Protein AF-A0A3E0KIS0-F1 (afdb_monomer)

Sequence (167 aa):
MWFEAGAAIPAPDGEARKSGRLRPTPPPEAEQPPKRTGPGRPRLGVVGREVTLLPRHWEWLDAQPSGAWAALRKLVETAMREGRAAEQARRLRDGAYRFMSFMAGDFPNFEEASRALFAQDYERLRSLIALWPEDVRDHLQRLIDRVMAAEAKAAQAAADGKRGGPN

pLDDT: mean 78.84, std 21.92, range [27.89, 97.81]

Foldseek 3Di:
DDDDDDDDDDDDDDDDDDDDDDDDDDDDDDPPDPPPPPPDPDPPVDDDDDDDDDPVVVVVLCPDPVHNVVVVVVVVVLVCVLVVLVVQLVVLLVVLLVLCCVQPVVPFCSVVLNVCSVVVVVVSNCVRCVPPDPVSSVVSVVSNVSSVVSVVVSVVSVVVVVVPDDD

Mean predicted aligned error: 15.76 Å

Secondary structure (DSSP, 8-state):
-----------------------PPPP----PPP----S---------------HHHHHHHHT-TT-HHHHHHHHHHHHHHHHHHHHHHHHHHHHHHHHHHHHHTTSTTHHHHHHHHHTT-HHHHHHHTTTS-HHHHHHHHHHHHHHHHHHHHHHHHHHHHHHS---

Radius of gyration: 32.6 Å; Cα contacts (8 Å, |Δi|>4): 79; chains: 1; bounding box: 48×86×72 Å

Structure (mmCIF, N/CA/C/O backbone):
data_AF-A0A3E0KIS0-F1
#
_entry.id   AF-A0A3E0KIS0-F1
#
loop_
_atom_site.group_PDB
_atom_site.id
_atom_site.type_symbol
_atom_site.label_atom_id
_atom_site.label_alt_id
_atom_site.label_comp_id
_atom_site.label_asym_id
_atom_site.label_entity_id
_atom_site.label_seq_id
_atom_site.pdbx_PDB_ins_code
_atom_site.Cartn_x
_atom_site.Cartn_y
_atom_site.Cartn_z
_atom_site.occupancy
_atom_site.B_iso_or_equiv
_atom_site.auth_seq_id
_atom_site.auth_comp_id
_atom_site.auth_asym_id
_atom_site.auth_atom_id
_atom_site.pdbx_PDB_model_num
ATOM 1 N N . MET A 1 1 ? -10.507 31.509 -6.512 1.00 36.66 1 MET A N 1
ATOM 2 C CA . MET A 1 1 ? -10.015 32.537 -5.574 1.00 36.66 1 MET A CA 1
ATOM 3 C C . MET A 1 1 ? -8.931 33.345 -6.269 1.00 36.66 1 MET A C 1
ATOM 5 O O . MET A 1 1 ? -7.750 33.102 -6.075 1.00 36.66 1 MET A O 1
ATOM 9 N N . TRP A 1 2 ? -9.371 34.242 -7.147 1.00 27.89 2 TRP A N 1
ATOM 10 C CA . TRP A 1 2 ? -8.610 35.410 -7.572 1.00 27.89 2 TRP A CA 1
ATOM 11 C C . TRP A 1 2 ? -9.080 36.541 -6.649 1.00 27.89 2 TRP A C 1
ATOM 13 O O . TRP A 1 2 ? -10.287 36.757 -6.561 1.00 27.89 2 TRP A O 1
ATOM 23 N N . PHE A 1 3 ? -8.165 37.168 -5.911 1.00 35.53 3 PHE A N 1
ATOM 24 C CA . PHE A 1 3 ? -8.421 38.373 -5.109 1.00 35.53 3 PHE A CA 1
ATOM 25 C C .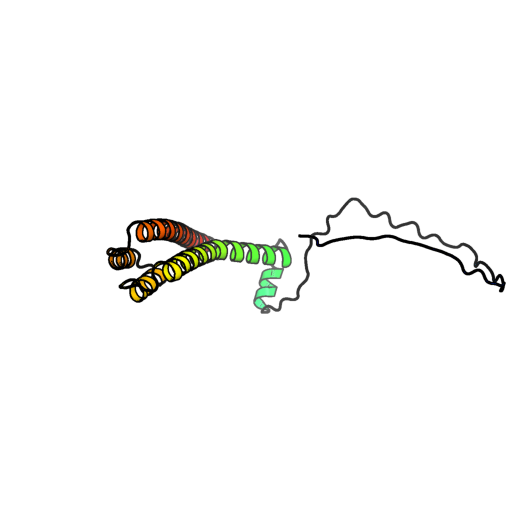 PHE A 1 3 ? -8.239 39.599 -6.027 1.00 35.53 3 PHE A C 1
ATOM 27 O O . PHE A 1 3 ? -7.245 39.662 -6.745 1.00 35.53 3 PHE A O 1
ATOM 34 N N . GLU A 1 4 ? -9.323 40.359 -6.232 1.00 31.61 4 GLU A N 1
ATOM 35 C CA . GLU A 1 4 ? -9.537 41.774 -5.831 1.00 31.61 4 GLU A CA 1
ATOM 36 C C . GLU A 1 4 ? -8.794 42.820 -6.684 1.00 31.61 4 GLU A C 1
ATOM 38 O O . GLU A 1 4 ? -7.584 42.763 -6.851 1.00 31.61 4 GLU A O 1
ATOM 43 N N . ALA A 1 5 ? -9.545 43.645 -7.433 1.00 39.25 5 ALA A N 1
ATOM 44 C CA . ALA A 1 5 ? -9.964 45.022 -7.085 1.00 39.25 5 ALA A CA 1
ATOM 45 C C . ALA A 1 5 ? -8.793 46.014 -7.252 1.00 39.25 5 ALA A C 1
ATOM 47 O O . ALA A 1 5 ? -7.720 45.806 -6.716 1.00 39.25 5 ALA A O 1
ATOM 48 N N . GLY A 1 6 ? -8.853 47.095 -8.024 1.00 34.94 6 GLY A N 1
ATOM 49 C CA . GLY A 1 6 ? -9.953 47.990 -8.351 1.00 34.94 6 GLY A CA 1
ATOM 50 C C . GLY A 1 6 ? -9.440 49.416 -8.099 1.00 34.94 6 GLY A C 1
ATOM 51 O O . GLY A 1 6 ? -8.838 49.646 -7.059 1.00 34.94 6 GLY A O 1
ATOM 52 N N . ALA A 1 7 ? -9.680 50.324 -9.052 1.00 36.28 7 ALA A N 1
ATOM 53 C CA . ALA A 1 7 ? -9.661 51.796 -8.961 1.00 36.28 7 ALA A CA 1
ATOM 54 C C . ALA A 1 7 ? -8.773 52.486 -10.011 1.00 36.28 7 ALA A C 1
ATOM 56 O O . ALA A 1 7 ? -7.578 52.243 -10.146 1.00 36.28 7 ALA A O 1
ATOM 57 N N . ALA A 1 8 ? -9.443 53.362 -10.755 1.00 37.62 8 ALA A N 1
ATOM 58 C CA . ALA A 1 8 ? -8.927 54.306 -11.730 1.00 37.62 8 ALA A CA 1
ATOM 59 C C . ALA A 1 8 ? -8.540 55.646 -11.061 1.00 37.62 8 ALA A C 1
ATOM 61 O O . ALA A 1 8 ? -8.674 55.781 -9.845 1.00 37.62 8 ALA A O 1
ATOM 62 N N . ILE A 1 9 ? -8.247 56.644 -11.918 1.00 48.75 9 ILE A N 1
ATOM 63 C CA . ILE A 1 9 ? -8.146 58.114 -11.707 1.00 48.75 9 ILE A CA 1
ATOM 64 C C . ILE A 1 9 ? -6.672 58.622 -11.680 1.00 48.75 9 ILE A C 1
ATOM 66 O O . ILE A 1 9 ? -5.841 57.998 -11.030 1.00 48.75 9 ILE A O 1
ATOM 70 N N . PRO A 1 10 ? -6.305 59.766 -12.314 1.00 47.66 10 PRO A N 1
ATOM 71 C CA . PRO A 1 10 ? -6.340 60.119 -13.744 1.00 47.66 10 PRO A CA 1
ATOM 72 C C . PRO A 1 10 ? -4.992 60.766 -14.220 1.00 47.66 10 PRO A C 1
ATOM 74 O O . PRO A 1 10 ? -4.069 60.982 -13.441 1.00 47.66 10 PRO A O 1
ATOM 77 N N . ALA A 1 11 ? -4.875 61.119 -15.506 1.00 40.06 11 ALA A N 1
ATOM 78 C CA . ALA A 1 11 ? -3.860 62.066 -16.031 1.00 40.06 11 ALA A CA 1
ATOM 79 C C . ALA A 1 11 ? -4.208 63.528 -15.592 1.00 40.06 11 ALA A C 1
ATOM 81 O O . ALA A 1 11 ? -5.299 63.671 -15.030 1.00 40.06 11 ALA A O 1
ATOM 82 N N . PRO A 1 12 ? -3.441 64.622 -15.872 1.00 54.38 12 PRO A N 1
ATOM 83 C CA . PRO A 1 12 ? -2.443 64.794 -16.943 1.00 54.38 12 PRO A CA 1
ATOM 84 C C . PRO A 1 12 ? -1.290 65.814 -16.668 1.00 54.38 12 PRO A C 1
ATOM 86 O O . PRO A 1 12 ? -1.081 66.281 -15.554 1.00 54.38 12 PRO A O 1
ATOM 89 N N . ASP A 1 13 ? -0.586 66.149 -17.757 1.00 36.88 13 ASP A N 1
ATOM 90 C CA . ASP A 1 13 ? 0.167 67.384 -18.042 1.00 36.88 13 ASP A CA 1
ATOM 91 C C . ASP A 1 13 ? 1.663 67.465 -17.709 1.00 36.88 13 ASP A C 1
ATOM 93 O O . ASP A 1 13 ? 2.120 67.329 -16.578 1.00 36.88 13 ASP A O 1
ATOM 97 N N . GLY A 1 14 ? 2.439 67.776 -18.754 1.00 35.94 14 GLY A N 1
ATOM 98 C CA . GLY A 1 14 ? 3.861 68.078 -18.649 1.00 35.94 14 GLY A CA 1
ATOM 99 C C . GLY A 1 14 ? 4.574 68.137 -19.997 1.00 35.94 14 GLY A C 1
ATOM 100 O O . GLY A 1 14 ? 5.491 67.358 -20.245 1.00 35.94 14 GLY A O 1
ATOM 101 N N . GLU A 1 15 ? 4.155 69.046 -20.883 1.00 30.20 15 GLU A N 1
ATOM 102 C CA . GLU A 1 15 ? 4.963 69.481 -22.027 1.00 30.20 15 GLU A CA 1
ATOM 103 C C . GLU A 1 15 ? 6.381 69.861 -21.574 1.00 30.20 15 GLU A C 1
ATOM 105 O O . GLU A 1 15 ? 6.526 70.665 -20.657 1.00 30.20 15 GLU A O 1
ATOM 110 N N . ALA A 1 16 ? 7.420 69.396 -22.278 1.00 35.09 16 ALA A N 1
ATOM 111 C CA . ALA A 1 16 ? 8.493 70.278 -22.744 1.00 35.09 16 ALA A CA 1
ATOM 112 C C . ALA A 1 16 ? 9.613 69.545 -23.510 1.00 35.09 16 ALA A C 1
ATOM 114 O O . ALA A 1 16 ? 10.499 68.928 -22.934 1.00 35.09 16 ALA A 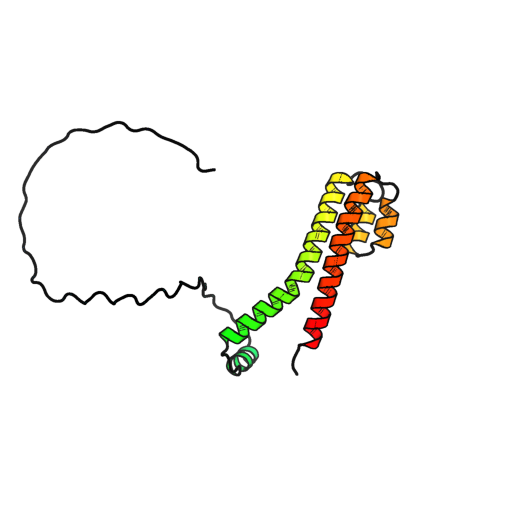O 1
ATOM 115 N N . ARG A 1 17 ? 9.668 69.877 -24.805 1.00 36.72 17 ARG A N 1
ATOM 116 C CA . ARG A 1 17 ? 10.834 70.492 -25.473 1.00 36.72 17 ARG A CA 1
ATOM 117 C C . ARG A 1 17 ? 11.983 69.597 -25.980 1.00 36.72 17 ARG A C 1
ATOM 119 O O . ARG A 1 17 ? 12.852 69.161 -25.243 1.00 36.72 17 ARG A O 1
ATOM 126 N N . LYS A 1 18 ? 12.093 69.689 -27.317 1.00 37.59 18 LYS A N 1
ATOM 127 C CA . LYS A 1 18 ? 13.291 69.956 -28.147 1.00 37.59 18 LYS A CA 1
ATOM 128 C C . LYS A 1 18 ? 14.057 68.763 -28.737 1.00 37.59 18 LYS A C 1
ATOM 130 O O . LYS A 1 18 ? 14.927 68.174 -28.120 1.00 37.59 18 LYS A O 1
ATOM 135 N N . SER A 1 19 ? 13.785 68.578 -30.034 1.00 38.94 19 SER A N 1
ATOM 136 C CA . SER A 1 19 ? 14.723 68.692 -31.167 1.00 38.94 19 SER A CA 1
ATOM 137 C C . SER A 1 19 ? 16.124 68.101 -30.999 1.00 38.94 19 SER A C 1
ATOM 139 O O . SER A 1 19 ? 16.955 68.634 -30.267 1.00 38.94 19 SER A O 1
ATOM 141 N N . GLY A 1 20 ? 16.433 67.085 -31.808 1.00 34.62 20 GLY A N 1
ATOM 142 C CA . GLY A 1 20 ? 17.799 66.593 -31.905 1.00 34.62 20 GLY A CA 1
ATOM 143 C C . GLY A 1 20 ? 18.037 65.476 -32.913 1.00 34.62 20 GLY A C 1
ATOM 144 O O . GLY A 1 20 ? 18.402 64.382 -32.516 1.00 34.62 20 GLY A O 1
ATOM 145 N N . ARG A 1 21 ? 17.997 65.829 -34.204 1.00 48.84 21 ARG A N 1
ATOM 146 C CA . ARG A 1 21 ? 18.844 65.257 -35.272 1.00 48.84 21 ARG A CA 1
ATOM 147 C C . ARG A 1 21 ? 18.435 63.893 -35.869 1.00 48.84 21 ARG A C 1
ATOM 149 O O . ARG A 1 21 ? 18.702 62.826 -35.331 1.00 48.84 21 ARG A O 1
ATOM 156 N N . LEU A 1 22 ? 17.921 63.974 -37.098 1.00 47.12 22 LEU A N 1
ATOM 157 C CA . LEU A 1 22 ? 17.931 62.903 -38.094 1.00 47.12 22 LEU A CA 1
ATOM 158 C C . LEU A 1 22 ? 19.368 62.397 -38.324 1.00 47.12 22 LEU A C 1
ATOM 160 O O . LEU A 1 22 ? 20.270 63.183 -38.627 1.00 47.12 22 LEU A O 1
ATOM 164 N N . ARG A 1 23 ? 19.560 61.079 -38.226 1.00 50.91 23 ARG A N 1
ATOM 165 C CA . ARG A 1 23 ? 20.656 60.330 -38.855 1.00 50.91 23 ARG A CA 1
ATOM 166 C C . ARG A 1 23 ? 20.106 59.018 -39.438 1.00 50.91 23 ARG A C 1
ATOM 168 O O . ARG A 1 23 ? 19.045 58.572 -39.013 1.00 50.91 23 ARG A O 1
ATOM 175 N N . PRO A 1 24 ? 20.766 58.490 -40.479 1.00 49.16 24 PRO A N 1
ATOM 176 C CA . PRO A 1 24 ? 20.103 58.020 -41.689 1.00 49.16 24 PRO A CA 1
ATOM 177 C C . PRO A 1 24 ? 19.743 56.531 -41.661 1.00 49.16 24 PRO A C 1
ATOM 179 O O . PRO A 1 24 ? 20.396 55.727 -41.001 1.00 49.16 24 PRO A O 1
ATOM 182 N N . THR A 1 25 ? 18.714 56.189 -42.434 1.00 48.31 25 THR A N 1
ATOM 183 C CA . THR A 1 25 ? 18.304 54.827 -42.801 1.00 48.31 25 THR A CA 1
ATOM 184 C C . THR A 1 25 ? 19.441 54.052 -43.479 1.00 48.31 25 THR A C 1
ATOM 186 O O . THR A 1 25 ? 19.975 54.546 -44.476 1.00 48.31 25 THR A O 1
ATOM 189 N N . PRO A 1 26 ? 19.788 52.836 -43.014 1.00 65.00 26 PRO A N 1
ATOM 190 C CA . PRO A 1 26 ? 20.530 51.876 -43.827 1.00 65.00 26 PRO A CA 1
ATOM 191 C C . PRO A 1 26 ? 19.617 51.257 -44.916 1.00 65.00 26 PRO A C 1
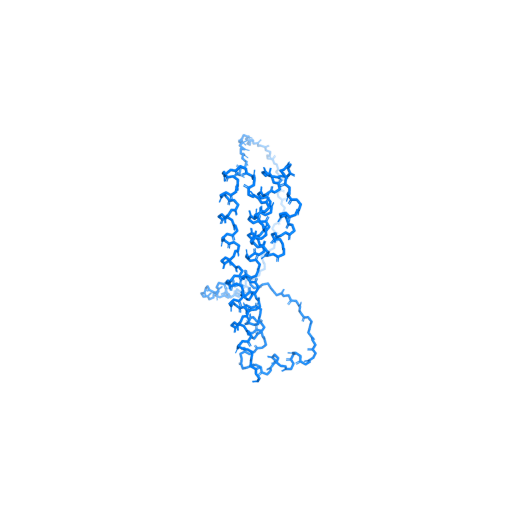ATOM 193 O O . PRO A 1 26 ? 18.399 51.210 -44.729 1.00 65.00 26 PRO A O 1
ATOM 196 N N . PRO A 1 27 ? 20.178 50.825 -46.063 1.00 59.88 27 PRO A N 1
ATOM 197 C CA . PRO A 1 27 ? 19.427 50.303 -47.210 1.00 59.88 27 PRO A CA 1
ATOM 198 C C . PRO A 1 27 ? 18.762 48.934 -46.939 1.00 59.88 27 PRO A C 1
ATOM 200 O O . PRO A 1 27 ? 19.176 48.227 -46.017 1.00 59.88 27 PRO A O 1
ATOM 203 N N . PRO A 1 28 ? 17.739 48.548 -47.731 1.00 57.62 28 PRO A N 1
ATOM 204 C CA . PRO A 1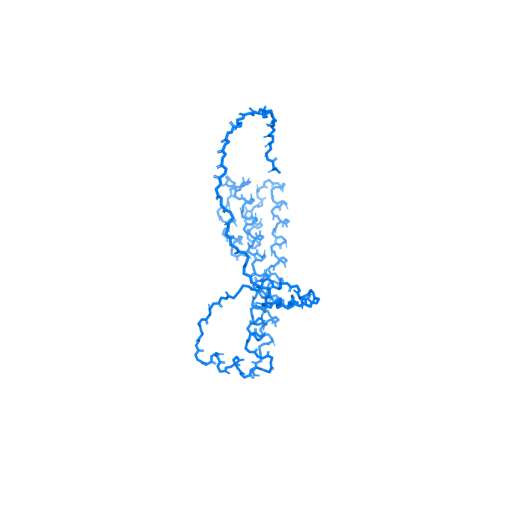 28 ? 16.952 47.339 -47.515 1.00 57.62 28 PRO A CA 1
ATOM 205 C C . PRO A 1 28 ? 17.575 46.134 -48.234 1.00 57.62 28 PRO A C 1
ATOM 207 O O . PRO A 1 28 ? 17.460 46.016 -49.445 1.00 57.62 28 PRO A O 1
ATOM 210 N N . GLU A 1 29 ? 18.208 45.220 -47.499 1.00 44.25 29 GLU A N 1
ATOM 211 C CA . GLU A 1 29 ? 18.603 43.898 -48.015 1.00 44.25 29 GLU A CA 1
ATOM 212 C C . GLU A 1 29 ? 18.940 42.991 -46.812 1.00 44.25 29 GLU A C 1
ATOM 214 O O . GLU A 1 29 ? 19.766 43.353 -45.984 1.00 44.25 29 GLU A O 1
ATOM 219 N N . ALA A 1 30 ? 18.348 41.833 -46.547 1.00 44.47 30 ALA A N 1
ATOM 220 C CA . ALA A 1 30 ? 17.358 41.048 -47.249 1.00 44.47 30 ALA A CA 1
ATOM 221 C C . ALA A 1 30 ? 16.355 40.520 -46.216 1.00 44.47 30 ALA A C 1
ATOM 223 O O . ALA A 1 30 ? 16.719 39.979 -45.166 1.00 44.47 30 ALA A O 1
ATOM 224 N N . GLU A 1 31 ? 15.081 40.681 -46.537 1.00 45.47 31 GLU A N 1
ATOM 225 C CA . GLU A 1 31 ? 13.962 40.054 -45.860 1.00 45.47 31 GLU A CA 1
ATOM 226 C C . GLU A 1 31 ? 14.112 38.534 -46.023 1.00 45.47 31 GLU A C 1
ATOM 228 O O . GLU A 1 31 ? 13.796 37.956 -47.062 1.00 45.47 31 GLU A O 1
ATOM 233 N N . GLN A 1 32 ? 14.683 37.868 -45.014 1.00 50.41 32 GLN A N 1
ATOM 234 C CA . GLN A 1 32 ? 14.591 36.415 -44.936 1.00 50.41 32 GLN A CA 1
ATOM 235 C C . GLN A 1 32 ? 13.101 36.093 -44.798 1.00 50.41 32 GLN A C 1
ATOM 237 O O . GLN A 1 32 ? 12.475 36.586 -43.854 1.00 50.41 32 GLN A O 1
ATOM 242 N N . PRO A 1 33 ? 12.506 35.305 -45.710 1.00 51.03 33 PRO A N 1
ATOM 243 C CA . PRO A 1 33 ? 11.088 35.013 -45.619 1.00 51.03 33 PRO A CA 1
ATOM 244 C C . PRO A 1 33 ? 10.814 34.355 -44.261 1.00 51.03 33 PRO A C 1
ATOM 246 O O . PRO A 1 33 ? 11.633 33.546 -43.802 1.00 51.03 33 PRO A O 1
ATOM 249 N N . PRO A 1 34 ? 9.681 34.660 -43.602 1.00 51.88 34 PRO A N 1
ATOM 250 C CA . PRO A 1 34 ? 9.316 33.971 -42.378 1.00 51.88 34 PRO A CA 1
ATOM 251 C C . PRO A 1 34 ? 9.322 32.473 -42.671 1.00 51.88 34 PRO A C 1
ATOM 253 O O . PRO A 1 34 ? 8.602 31.995 -43.554 1.00 51.88 34 PRO A O 1
ATOM 256 N N . LYS A 1 35 ? 10.168 31.723 -41.952 1.00 56.75 35 LYS A N 1
ATOM 257 C CA . LYS A 1 35 ? 10.142 30.260 -41.970 1.00 56.75 35 LYS A CA 1
ATOM 258 C C . LYS A 1 35 ? 8.717 29.862 -41.606 1.00 56.75 35 LYS A C 1
ATOM 260 O O . LYS A 1 35 ? 8.304 30.014 -40.461 1.00 56.75 35 LYS A O 1
ATOM 265 N N . ARG A 1 36 ? 7.948 29.431 -42.608 1.00 52.47 36 ARG A N 1
ATOM 266 C CA . ARG A 1 36 ? 6.545 29.043 -42.463 1.00 52.47 36 ARG A CA 1
ATOM 267 C C . ARG A 1 36 ? 6.497 27.928 -41.424 1.00 52.47 36 ARG A C 1
ATOM 269 O O . ARG A 1 36 ? 6.942 26.813 -41.691 1.00 52.47 36 ARG A O 1
ATOM 276 N N . THR A 1 37 ? 6.015 28.244 -40.226 1.00 57.34 37 THR A N 1
ATOM 277 C CA . THR A 1 37 ? 5.764 27.260 -39.178 1.00 57.34 37 THR A CA 1
ATOM 278 C C . THR A 1 37 ? 4.674 26.337 -39.705 1.00 57.34 37 THR A C 1
ATOM 280 O O . THR A 1 37 ? 3.515 26.732 -39.817 1.00 57.34 37 THR A O 1
ATOM 283 N N . GLY A 1 38 ? 5.072 25.137 -40.129 1.00 63.75 38 GLY A N 1
ATOM 284 C CA . GLY A 1 38 ? 4.144 24.106 -40.579 1.00 63.75 38 GLY A CA 1
ATOM 285 C C . GLY A 1 38 ? 3.125 23.736 -39.490 1.00 63.75 38 GLY A C 1
ATOM 286 O O . GLY A 1 38 ? 3.309 24.090 -38.320 1.00 63.75 38 GLY A O 1
ATOM 287 N N . PRO A 1 39 ? 2.042 23.032 -39.859 1.00 52.09 39 PRO A N 1
ATOM 288 C CA . PRO A 1 39 ? 0.875 22.833 -39.010 1.00 52.09 39 PRO A CA 1
ATOM 289 C C . PRO A 1 39 ? 1.245 22.143 -37.698 1.00 52.09 39 PRO A C 1
ATOM 291 O O . PRO A 1 39 ? 1.859 21.078 -37.701 1.00 52.09 39 PRO A O 1
ATOM 294 N N . GLY A 1 40 ? 0.851 22.786 -36.597 1.00 61.16 40 GLY A N 1
ATOM 295 C CA . GLY A 1 40 ? 0.676 22.252 -35.248 1.00 61.16 40 GLY A CA 1
ATOM 296 C C . GLY A 1 40 ? 1.292 20.889 -34.956 1.00 61.16 40 GLY A C 1
ATOM 297 O O . GLY A 1 40 ? 0.559 19.921 -34.781 1.00 61.16 40 GLY A O 1
ATOM 298 N N . ARG A 1 41 ? 2.617 20.814 -34.783 1.00 61.09 41 ARG A N 1
ATOM 299 C CA . ARG A 1 41 ? 3.155 19.761 -33.921 1.00 61.09 41 ARG A CA 1
ATOM 300 C C . ARG A 1 41 ? 2.838 20.196 -32.490 1.00 61.09 41 ARG A C 1
ATOM 302 O O . ARG A 1 41 ? 3.469 21.152 -32.027 1.00 61.09 41 ARG A O 1
ATOM 309 N N . PRO A 1 42 ? 1.860 19.581 -31.795 1.00 61.66 42 PRO A N 1
ATOM 310 C CA . PRO A 1 42 ? 1.635 19.897 -30.396 1.00 61.66 42 PRO A CA 1
ATOM 311 C C . PRO A 1 42 ? 2.966 19.713 -29.675 1.00 61.66 42 PRO A C 1
ATOM 313 O O . PRO A 1 42 ? 3.662 18.713 -29.885 1.00 61.66 42 PRO A O 1
ATOM 316 N N . ARG A 1 43 ? 3.356 20.711 -28.878 1.00 60.03 43 ARG A N 1
ATOM 317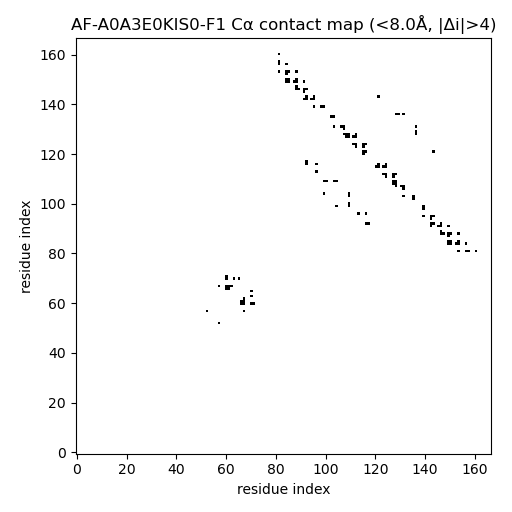 C CA . ARG A 1 43 ? 4.508 20.600 -27.988 1.00 60.03 43 ARG A CA 1
ATOM 318 C C . ARG A 1 43 ? 4.180 19.481 -27.000 1.00 60.03 43 ARG A C 1
ATOM 320 O O . ARG A 1 43 ? 3.542 19.718 -25.983 1.00 60.03 43 ARG A O 1
ATOM 327 N N . LEU A 1 44 ? 4.547 18.247 -27.343 1.00 62.72 44 LEU A N 1
ATOM 328 C CA . LEU A 1 44 ? 4.609 17.126 -26.416 1.00 62.72 44 LEU A CA 1
ATOM 329 C C . LEU A 1 44 ? 5.503 17.622 -25.281 1.00 62.72 44 LEU A C 1
ATOM 331 O O . LEU A 1 44 ? 6.683 17.864 -25.524 1.00 62.72 44 LEU A O 1
ATOM 335 N N . GLY A 1 45 ? 4.924 17.881 -24.105 1.00 69.62 45 GLY A N 1
ATOM 336 C CA . GLY A 1 45 ? 5.596 18.405 -22.910 1.00 69.62 45 GLY A CA 1
ATOM 337 C C . GLY A 1 45 ? 6.596 17.407 -22.326 1.00 69.62 45 GLY A C 1
ATOM 338 O O . GLY A 1 45 ? 6.507 17.028 -21.164 1.00 69.62 45 GLY A O 1
ATOM 339 N N . VAL A 1 46 ? 7.504 16.918 -23.164 1.00 74.50 46 VAL A N 1
ATOM 340 C CA . VAL A 1 46 ? 8.558 15.977 -22.830 1.00 74.50 46 VAL A CA 1
ATOM 341 C C . VAL A 1 46 ? 9.679 16.805 -22.239 1.00 74.50 46 VAL A C 1
ATOM 343 O O . VAL A 1 46 ? 10.335 17.583 -22.930 1.00 74.50 46 VAL A O 1
ATOM 346 N N . VAL A 1 47 ? 9.861 16.660 -20.934 1.00 80.56 47 VAL A N 1
ATOM 347 C CA . VAL A 1 47 ? 10.996 17.237 -20.226 1.00 80.56 47 VAL A CA 1
ATOM 348 C C . VAL A 1 47 ? 12.144 16.240 -20.329 1.00 80.56 47 VAL A C 1
ATOM 350 O O . VAL A 1 47 ? 12.045 15.129 -19.809 1.00 80.56 47 VAL A O 1
ATOM 353 N N . GLY A 1 48 ? 13.215 16.625 -21.021 1.00 79.94 48 GLY A N 1
ATOM 354 C CA . GLY A 1 48 ? 14.447 15.841 -21.059 1.00 79.94 48 GLY A CA 1
ATOM 355 C C . GLY A 1 48 ? 15.127 15.846 -19.691 1.00 79.94 48 GLY A C 1
ATOM 356 O O . GLY A 1 48 ? 15.239 16.895 -19.057 1.00 79.94 48 GLY A O 1
ATOM 357 N N . ARG A 1 49 ? 15.557 14.670 -19.230 1.00 83.00 49 ARG A N 1
ATOM 358 C CA . ARG A 1 49 ? 16.402 14.495 -18.044 1.00 83.00 49 ARG A CA 1
ATOM 359 C C . ARG A 1 49 ? 17.474 13.457 -18.348 1.00 83.00 49 ARG A C 1
ATOM 361 O O . ARG A 1 49 ? 17.218 12.523 -19.105 1.00 83.00 49 ARG A O 1
ATOM 368 N N . GLU A 1 50 ? 18.649 13.630 -17.760 1.00 90.50 50 GLU A N 1
ATOM 369 C CA . GLU A 1 50 ? 19.764 12.694 -17.900 1.00 90.50 50 GLU A CA 1
ATOM 370 C C . GLU A 1 50 ? 19.575 11.498 -16.957 1.00 90.50 50 GLU A C 1
ATOM 372 O O . GLU A 1 50 ? 19.129 11.652 -15.817 1.00 90.50 50 GLU A O 1
ATOM 377 N N . VAL A 1 51 ? 19.886 10.295 -17.447 1.00 89.06 51 VAL A N 1
ATOM 378 C CA . VAL A 1 51 ? 19.825 9.043 -16.684 1.00 89.06 51 VAL A CA 1
ATOM 379 C C . VAL A 1 51 ? 21.127 8.284 -16.907 1.00 89.06 51 VAL A C 1
ATOM 381 O O . VAL A 1 51 ? 21.540 8.083 -18.047 1.00 89.06 51 VAL A O 1
ATOM 384 N N . THR A 1 52 ? 21.740 7.823 -15.821 1.00 92.75 52 THR A N 1
ATOM 385 C CA . THR A 1 52 ? 22.954 7.000 -15.859 1.00 92.75 52 THR A CA 1
ATOM 386 C C . THR A 1 52 ? 22.590 5.544 -15.579 1.00 92.75 52 THR A C 1
ATOM 388 O O . THR A 1 52 ? 21.992 5.240 -14.548 1.00 92.75 52 THR A O 1
ATOM 391 N N . LEU A 1 53 ? 22.949 4.635 -16.489 1.00 93.31 53 LEU A N 1
ATOM 392 C CA . LEU A 1 53 ? 22.710 3.190 -16.382 1.00 93.31 53 LEU A CA 1
ATOM 393 C C . LEU A 1 53 ? 24.022 2.410 -16.537 1.00 93.31 53 LEU A C 1
ATOM 395 O O . LEU A 1 53 ? 25.016 2.944 -17.027 1.00 93.31 53 LEU A O 1
ATOM 399 N N . LEU A 1 54 ? 24.022 1.135 -16.131 1.00 96.00 54 LEU A N 1
ATOM 400 C CA . LEU A 1 54 ? 25.167 0.244 -16.336 1.00 96.00 54 LEU A CA 1
ATOM 401 C C . LEU A 1 54 ? 25.367 -0.068 -17.833 1.00 96.00 54 LEU A C 1
ATOM 403 O O . LEU A 1 54 ? 24.366 -0.201 -18.541 1.00 96.00 54 LEU A O 1
ATOM 407 N N . PRO A 1 55 ? 26.614 -0.288 -18.301 1.00 93.00 55 PRO A N 1
ATOM 408 C CA . PRO A 1 55 ? 26.907 -0.572 -19.713 1.00 93.00 55 PRO A CA 1
ATOM 409 C C . PRO A 1 55 ? 26.063 -1.708 -20.307 1.00 93.00 55 PRO A C 1
ATOM 411 O O . PRO A 1 55 ? 25.414 -1.523 -21.329 1.00 93.00 55 PRO A O 1
ATOM 414 N N . ARG A 1 56 ? 25.935 -2.830 -19.585 1.00 94.50 56 ARG A N 1
ATOM 415 C CA . ARG A 1 56 ? 25.091 -3.973 -19.985 1.00 94.50 56 ARG A CA 1
ATOM 416 C C . ARG A 1 56 ? 23.620 -3.613 -20.254 1.00 94.50 56 ARG A C 1
ATOM 418 O O . ARG A 1 56 ? 22.951 -4.278 -21.033 1.00 94.50 56 ARG A O 1
ATOM 425 N N . HIS A 1 57 ? 23.082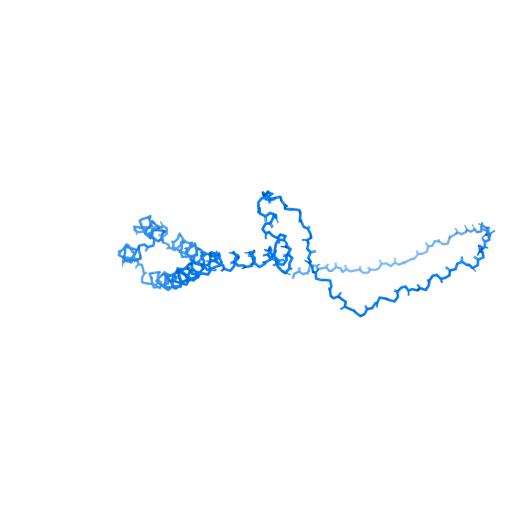 -2.595 -19.574 1.00 94.06 57 HIS A N 1
ATOM 426 C CA . HIS A 1 57 ? 21.697 -2.164 -19.779 1.00 94.06 57 HIS A CA 1
ATOM 427 C C . HIS A 1 57 ? 21.577 -1.302 -21.036 1.00 94.06 57 HIS A C 1
ATOM 429 O O . HIS A 1 57 ? 20.565 -1.391 -21.724 1.00 94.06 57 HIS A O 1
ATOM 435 N N . TRP A 1 58 ? 22.599 -0.498 -21.343 1.00 93.56 58 TRP A N 1
ATOM 436 C CA . TRP A 1 58 ? 22.659 0.266 -22.588 1.00 93.56 58 TRP A CA 1
ATOM 437 C C . TRP A 1 58 ? 22.761 -0.648 -23.801 1.00 93.56 58 TRP A C 1
ATOM 439 O O . TRP A 1 58 ? 21.959 -0.507 -24.713 1.00 93.56 58 TRP A O 1
ATOM 449 N N . GLU A 1 59 ? 23.639 -1.651 -23.755 1.00 92.94 59 GLU A N 1
ATOM 450 C CA . GLU A 1 59 ? 23.753 -2.661 -24.815 1.00 92.94 59 GLU A CA 1
ATOM 451 C C . GLU A 1 59 ? 22.405 -3.340 -25.095 1.00 92.94 59 GLU A C 1
ATOM 453 O O . GLU A 1 59 ? 21.98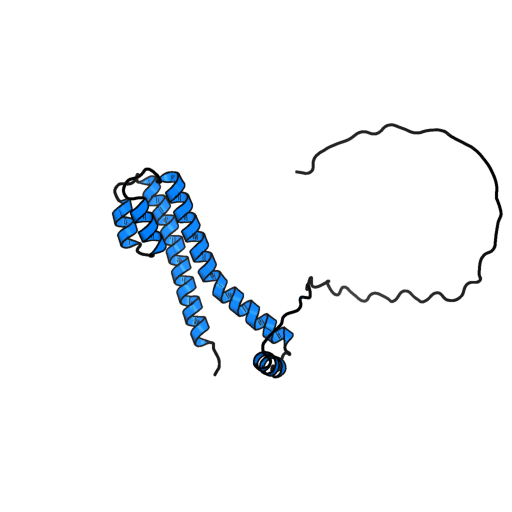4 -3.470 -26.245 1.00 92.94 59 GLU A O 1
ATOM 458 N N . TRP A 1 60 ? 21.675 -3.712 -24.038 1.00 94.25 60 TRP A N 1
ATOM 459 C CA . TRP A 1 60 ? 20.339 -4.283 -24.182 1.00 94.25 60 TRP A CA 1
ATOM 460 C C . TRP A 1 60 ? 19.311 -3.282 -24.734 1.00 94.25 60 TRP A C 1
ATOM 462 O O . TRP A 1 60 ? 18.468 -3.668 -25.544 1.00 94.25 60 TRP A O 1
ATOM 472 N N . LEU A 1 61 ? 19.356 -2.012 -24.311 1.00 93.56 61 LEU A N 1
ATOM 473 C CA . LEU A 1 61 ? 18.452 -0.956 -24.786 1.00 93.56 61 LEU A CA 1
ATOM 474 C C . LEU A 1 61 ? 18.687 -0.610 -26.264 1.00 93.56 61 LEU A C 1
ATOM 476 O O . LEU A 1 61 ? 17.719 -0.382 -26.991 1.00 93.56 61 LEU A O 1
ATOM 480 N N . ASP A 1 62 ? 19.941 -0.596 -26.707 1.00 90.94 62 ASP A N 1
ATOM 481 C CA . ASP A 1 62 ? 20.326 -0.299 -28.089 1.00 90.94 62 ASP A CA 1
ATOM 482 C C . ASP A 1 62 ? 19.988 -1.452 -29.038 1.00 90.94 62 ASP A C 1
ATOM 484 O O . ASP A 1 62 ? 19.660 -1.225 -30.202 1.00 90.94 62 ASP A O 1
ATOM 488 N N . ALA A 1 63 ? 19.967 -2.688 -28.531 1.00 92.25 63 ALA A N 1
ATOM 489 C CA . ALA A 1 63 ? 19.517 -3.858 -29.279 1.00 92.25 63 ALA A CA 1
ATOM 490 C C . ALA A 1 63 ? 17.994 -3.883 -29.546 1.00 92.25 63 ALA A C 1
ATOM 492 O O . ALA A 1 63 ? 17.509 -4.756 -30.269 1.00 92.25 63 ALA A O 1
ATOM 493 N N . GLN A 1 64 ? 17.210 -2.957 -28.974 1.00 93.44 64 GLN A N 1
ATOM 494 C CA . GLN A 1 64 ? 15.753 -2.955 -29.124 1.00 93.44 64 GLN A CA 1
ATOM 495 C C . GLN A 1 64 ? 15.318 -2.434 -30.508 1.00 93.44 64 GLN A C 1
ATOM 497 O O . GLN A 1 64 ? 15.672 -1.312 -30.874 1.00 93.44 64 GLN A O 1
ATOM 502 N N . PRO A 1 65 ? 14.432 -3.141 -31.240 1.00 84.69 65 PRO A N 1
ATOM 503 C CA . PRO A 1 65 ? 13.965 -2.719 -32.570 1.00 84.69 65 PRO A CA 1
ATOM 504 C C . PRO A 1 65 ? 13.266 -1.352 -32.599 1.00 84.69 65 PRO A C 1
ATOM 506 O O . PRO A 1 65 ? 13.234 -0.676 -33.623 1.00 84.69 65 PRO A O 1
ATOM 509 N N . SER A 1 66 ? 12.678 -0.943 -31.471 1.00 84.38 66 SER A N 1
ATOM 510 C CA . SER A 1 66 ? 11.980 0.337 -31.304 1.00 84.38 66 SER A CA 1
ATOM 511 C C . SER A 1 66 ? 12.894 1.496 -30.877 1.00 84.38 66 SER A C 1
ATOM 513 O O . SER A 1 66 ? 12.410 2.615 -30.706 1.00 84.38 66 SER A O 1
ATOM 515 N N . GLY A 1 67 ? 14.187 1.235 -30.661 1.00 90.88 67 GLY A N 1
ATOM 516 C CA . GLY A 1 67 ? 15.156 2.175 -30.101 1.00 90.88 67 GLY A CA 1
ATOM 517 C C . GLY A 1 67 ? 15.094 2.295 -28.572 1.00 90.88 67 GLY A C 1
ATOM 518 O O . GLY A 1 67 ? 14.060 2.041 -27.939 1.00 90.88 67 GLY A O 1
ATOM 519 N N . ALA A 1 68 ? 16.208 2.739 -27.985 1.00 90.06 68 ALA A N 1
ATOM 520 C CA . ALA A 1 68 ? 16.424 2.791 -26.539 1.00 90.06 68 ALA A CA 1
ATOM 521 C C . ALA A 1 68 ? 15.353 3.595 -25.774 1.00 90.06 68 ALA A C 1
ATOM 523 O O . ALA A 1 68 ? 14.827 3.133 -24.762 1.00 90.06 68 ALA A O 1
ATOM 524 N N . TRP A 1 69 ? 14.959 4.778 -26.266 1.00 88.62 69 TRP A N 1
ATOM 525 C CA . TRP A 1 69 ? 13.974 5.631 -25.579 1.00 88.62 69 TRP A CA 1
ATOM 526 C C . TRP A 1 69 ? 12.564 5.025 -25.549 1.00 88.62 69 TRP A C 1
ATOM 528 O O . TRP A 1 69 ? 11.862 5.119 -24.541 1.00 88.62 69 TRP A O 1
ATOM 538 N N . ALA A 1 70 ? 12.136 4.379 -26.639 1.00 89.25 70 ALA A N 1
ATOM 539 C CA . ALA A 1 70 ? 10.826 3.734 -26.697 1.00 89.25 70 ALA A CA 1
ATOM 540 C C . ALA A 1 70 ? 10.763 2.519 -25.760 1.00 89.25 70 ALA A C 1
ATOM 542 O O . ALA A 1 70 ? 9.766 2.336 -25.055 1.00 89.25 70 ALA A O 1
ATOM 543 N N . ALA A 1 71 ? 11.844 1.735 -25.701 1.00 91.38 71 ALA A N 1
ATOM 544 C CA . ALA A 1 71 ? 11.982 0.631 -24.761 1.00 91.38 71 ALA A CA 1
ATOM 545 C C . ALA A 1 71 ? 11.983 1.120 -23.305 1.00 91.38 71 ALA A C 1
ATOM 547 O O . ALA A 1 71 ? 11.226 0.598 -22.486 1.00 91.38 71 ALA A O 1
ATOM 548 N N . LEU A 1 72 ? 12.739 2.181 -22.998 1.00 91.31 72 LEU A N 1
ATOM 549 C CA . LEU A 1 72 ? 12.763 2.792 -21.669 1.00 91.31 72 LEU A CA 1
ATOM 550 C C . LEU A 1 72 ? 11.377 3.293 -21.252 1.00 91.31 72 LEU A C 1
ATOM 552 O O . LEU A 1 72 ? 10.928 3.004 -20.145 1.00 91.31 72 LEU A O 1
ATOM 556 N N . ARG A 1 73 ? 10.656 3.982 -22.145 1.00 90.25 73 ARG A N 1
ATOM 557 C CA . ARG A 1 73 ? 9.284 4.417 -21.863 1.00 90.25 73 ARG A CA 1
ATOM 558 C C . ARG A 1 73 ? 8.384 3.225 -21.558 1.00 90.25 73 ARG A C 1
ATOM 560 O O . ARG A 1 73 ? 7.655 3.265 -20.577 1.00 90.25 73 ARG A O 1
ATOM 567 N N . LYS A 1 74 ? 8.445 2.156 -22.356 1.00 90.31 74 LYS A N 1
ATOM 568 C CA . LYS A 1 74 ? 7.643 0.948 -22.120 1.00 90.31 74 LYS A CA 1
ATOM 569 C C . LYS A 1 74 ? 7.965 0.308 -20.766 1.00 90.31 74 LYS A C 1
ATOM 571 O O . LYS A 1 74 ? 7.038 -0.090 -20.062 1.00 90.31 74 LYS A O 1
ATOM 576 N N . LEU A 1 75 ? 9.242 0.238 -20.388 1.00 91.06 75 LEU A N 1
ATOM 577 C CA . LEU A 1 75 ? 9.672 -0.268 -19.082 1.00 91.06 75 LEU A CA 1
ATOM 578 C C . LEU A 1 75 ? 9.127 0.589 -17.936 1.00 91.06 75 LEU A C 1
ATOM 580 O O . LEU A 1 75 ? 8.536 0.050 -17.005 1.00 91.06 75 LEU A O 1
ATOM 584 N N . VAL A 1 76 ? 9.255 1.915 -18.031 1.00 91.12 76 VAL A N 1
ATOM 585 C CA . VAL A 1 76 ? 8.733 2.845 -17.019 1.00 91.12 76 VAL A CA 1
ATOM 586 C C . VAL A 1 76 ? 7.214 2.744 -16.912 1.00 91.12 76 VAL A C 1
ATOM 588 O O . VAL A 1 76 ? 6.695 2.608 -15.812 1.00 91.12 76 VAL A O 1
ATOM 591 N N . GLU A 1 77 ? 6.489 2.746 -18.030 1.00 90.50 77 GLU A N 1
ATOM 592 C CA . GLU A 1 77 ? 5.025 2.607 -18.046 1.00 90.50 77 GLU A CA 1
ATOM 593 C C . GLU A 1 77 ? 4.575 1.274 -17.432 1.00 90.50 77 GLU A C 1
ATOM 595 O O . GLU A 1 77 ? 3.580 1.214 -16.706 1.00 90.50 77 GLU A O 1
ATOM 600 N N . THR A 1 78 ? 5.331 0.202 -17.682 1.00 86.94 78 THR A N 1
ATOM 601 C CA . THR A 1 78 ? 5.077 -1.117 -17.093 1.00 86.94 78 THR A CA 1
ATOM 602 C C . THR A 1 78 ? 5.298 -1.083 -15.583 1.00 86.94 78 THR A C 1
ATOM 604 O O . THR A 1 78 ? 4.372 -1.407 -14.843 1.00 86.94 78 THR A O 1
ATOM 607 N N . ALA A 1 79 ? 6.442 -0.572 -15.120 1.00 85.50 79 ALA A N 1
ATOM 608 C CA . ALA A 1 79 ? 6.748 -0.431 -13.697 1.00 85.50 79 ALA A CA 1
ATOM 609 C C . ALA A 1 79 ? 5.748 0.490 -12.971 1.00 85.50 79 ALA A C 1
ATOM 611 O O . ALA A 1 79 ? 5.279 0.182 -11.875 1.00 85.50 79 ALA A O 1
ATOM 612 N N . MET A 1 80 ? 5.341 1.598 -13.602 1.00 85.06 80 MET A N 1
ATOM 613 C CA . MET A 1 80 ? 4.295 2.484 -13.085 1.00 85.06 80 MET A CA 1
ATOM 614 C C . MET A 1 80 ? 2.955 1.757 -12.984 1.00 85.06 80 MET A C 1
ATOM 616 O O . MET A 1 80 ? 2.232 1.916 -12.002 1.00 85.06 80 MET A O 1
ATOM 620 N N . ARG A 1 81 ? 2.582 0.960 -13.989 1.00 83.19 81 ARG A N 1
ATOM 621 C CA . ARG A 1 81 ? 1.338 0.183 -13.970 1.00 83.19 81 ARG A CA 1
ATOM 622 C C . ARG A 1 81 ? 1.344 -0.889 -12.885 1.00 83.19 81 ARG A C 1
ATOM 624 O O . ARG A 1 81 ? 0.334 -1.021 -12.200 1.00 83.19 81 ARG A O 1
ATOM 631 N N . GLU A 1 82 ? 2.449 -1.601 -12.716 1.00 81.25 82 GLU A N 1
ATOM 632 C CA . GLU A 1 82 ? 2.614 -2.628 -11.682 1.00 81.25 82 GLU A CA 1
ATOM 633 C C . GLU A 1 82 ? 2.550 -2.017 -10.277 1.00 81.25 82 GLU A C 1
ATOM 635 O O . GLU A 1 82 ? 1.821 -2.506 -9.415 1.00 81.25 82 GLU A O 1
ATOM 640 N N . GLY A 1 83 ? 3.211 -0.874 -10.067 1.00 84.88 83 GLY A N 1
ATOM 641 C CA . GLY A 1 83 ? 3.198 -0.171 -8.784 1.00 84.88 83 GLY A CA 1
ATOM 642 C C . GLY A 1 83 ? 1.857 0.477 -8.428 1.00 84.88 83 GLY A C 1
ATOM 643 O O . GLY A 1 83 ? 1.542 0.616 -7.248 1.00 84.88 83 GLY A O 1
ATOM 644 N N . ARG A 1 84 ? 1.028 0.849 -9.416 1.00 89.62 84 ARG A N 1
ATOM 645 C CA . ARG A 1 84 ? -0.239 1.572 -9.181 1.00 89.62 84 ARG A CA 1
ATOM 646 C C . ARG A 1 84 ? -1.223 0.813 -8.296 1.00 89.62 84 ARG A C 1
ATOM 648 O O . ARG A 1 84 ? -1.888 1.436 -7.474 1.00 89.62 84 ARG A O 1
ATOM 655 N N . ALA A 1 85 ? -1.349 -0.501 -8.471 1.00 88.88 85 ALA A N 1
ATOM 656 C CA . ALA A 1 85 ? -2.296 -1.293 -7.687 1.00 88.88 85 ALA A CA 1
ATOM 657 C C . ALA A 1 85 ? -1.838 -1.438 -6.226 1.00 88.88 85 ALA A C 1
ATOM 659 O O . ALA A 1 85 ? -2.633 -1.228 -5.312 1.00 88.88 85 ALA A O 1
ATOM 660 N N . ALA A 1 86 ? -0.549 -1.719 -6.012 1.00 89.69 86 ALA A N 1
ATOM 661 C CA . ALA A 1 86 ? 0.040 -1.811 -4.677 1.00 89.69 86 ALA A CA 1
ATOM 662 C C . ALA A 1 86 ? -0.005 -0.468 -3.933 1.00 89.69 86 ALA A C 1
ATOM 664 O O . ALA A 1 86 ? -0.327 -0.415 -2.746 1.00 89.69 86 ALA A O 1
ATOM 665 N N . GLU A 1 87 ? 0.262 0.632 -4.636 1.00 93.31 87 GLU A N 1
ATOM 666 C CA . GLU A 1 87 ? 0.164 1.966 -4.056 1.00 93.31 87 GLU A CA 1
ATOM 667 C C . GLU A 1 87 ? -1.293 2.280 -3.675 1.00 93.31 87 GLU A C 1
ATOM 669 O O . GLU A 1 87 ? -1.560 2.674 -2.540 1.00 93.31 87 GLU A O 1
ATOM 674 N N . GLN A 1 88 ? -2.255 2.006 -4.564 1.00 94.06 88 GLN A N 1
ATOM 675 C CA . GLN A 1 88 ? -3.671 2.233 -4.279 1.00 94.06 88 GLN A CA 1
ATOM 676 C C . GLN A 1 88 ? -4.144 1.474 -3.029 1.00 94.06 88 GLN A C 1
ATOM 678 O O . GLN A 1 88 ? -4.900 2.032 -2.230 1.00 94.06 88 GLN A O 1
ATOM 683 N N . ALA A 1 89 ? -3.698 0.227 -2.846 1.00 94.75 89 ALA A N 1
ATOM 684 C CA . ALA A 1 89 ? -3.970 -0.551 -1.640 1.00 94.75 89 ALA A CA 1
ATOM 685 C C . ALA A 1 89 ? -3.384 0.122 -0.389 1.00 94.75 89 ALA A C 1
ATOM 687 O O . ALA A 1 89 ? -4.095 0.319 0.598 1.00 94.75 89 ALA A O 1
ATOM 688 N N . ARG A 1 90 ? -2.123 0.569 -0.460 1.00 95.69 90 ARG A N 1
ATOM 689 C CA . ARG A 1 90 ? -1.465 1.320 0.619 1.00 95.69 90 ARG A CA 1
ATOM 690 C C . ARG A 1 90 ? -2.231 2.595 0.981 1.00 95.69 90 ARG A C 1
ATOM 692 O O . ARG A 1 90 ? -2.506 2.807 2.155 1.00 95.69 90 ARG A O 1
ATOM 699 N N . ARG A 1 91 ? -2.646 3.406 0.002 1.00 97.31 91 ARG A N 1
ATOM 700 C CA . ARG A 1 91 ? -3.426 4.635 0.251 1.00 97.31 91 ARG A CA 1
ATOM 701 C C . ARG A 1 91 ? -4.754 4.368 0.939 1.00 97.31 91 ARG A C 1
ATOM 703 O O . ARG A 1 91 ? -5.151 5.134 1.813 1.00 97.31 91 ARG A O 1
ATOM 710 N N . LEU A 1 92 ? -5.461 3.314 0.533 1.00 97.75 92 LEU A N 1
ATOM 711 C CA . LEU A 1 92 ? -6.724 2.945 1.171 1.00 97.75 92 LEU A CA 1
ATOM 712 C C . LEU A 1 92 ? -6.494 2.495 2.615 1.00 97.75 92 LEU A C 1
ATOM 714 O O . LEU A 1 92 ? -7.254 2.899 3.492 1.00 97.75 92 LEU A O 1
ATOM 718 N N . ARG A 1 93 ? -5.426 1.729 2.871 1.00 97.69 93 ARG A N 1
ATOM 719 C CA . ARG A 1 93 ? -5.071 1.275 4.221 1.00 97.69 93 ARG A CA 1
ATOM 720 C C . ARG A 1 93 ? -4.681 2.443 5.123 1.00 97.69 93 ARG A C 1
ATOM 722 O O . ARG A 1 93 ? -5.194 2.547 6.231 1.00 97.69 93 ARG A O 1
ATOM 729 N N . ASP A 1 94 ? -3.865 3.367 4.619 1.00 97.75 94 ASP A N 1
ATOM 730 C CA . ASP A 1 94 ? -3.515 4.604 5.324 1.00 97.75 94 ASP A CA 1
ATOM 731 C C . ASP A 1 94 ? -4.770 5.446 5.616 1.00 97.75 94 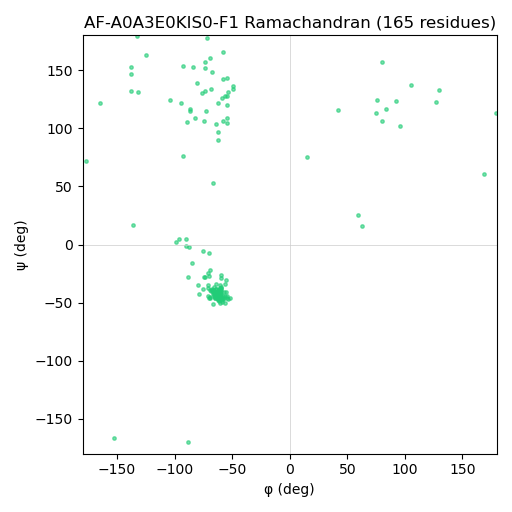ASP A C 1
ATOM 733 O O . ASP A 1 94 ? -4.883 6.050 6.680 1.00 97.75 94 ASP A O 1
ATOM 737 N N . GLY A 1 95 ? -5.744 5.466 4.698 1.00 97.81 95 GLY A N 1
ATOM 738 C CA . GLY A 1 95 ? -7.047 6.099 4.908 1.00 97.81 95 GLY A CA 1
ATOM 739 C C . GLY A 1 95 ? -7.866 5.440 6.022 1.00 97.81 95 GLY A C 1
ATOM 740 O O . GLY A 1 95 ? -8.402 6.144 6.877 1.00 97.81 95 GLY A O 1
ATOM 741 N N . ALA A 1 96 ? -7.920 4.105 6.052 1.00 97.12 96 ALA A N 1
ATOM 742 C CA . ALA A 1 96 ? -8.571 3.347 7.121 1.00 97.12 96 ALA A CA 1
ATOM 743 C C . ALA A 1 96 ? -7.907 3.603 8.481 1.00 97.12 96 ALA A C 1
ATOM 745 O O . ALA A 1 96 ? -8.600 3.868 9.462 1.00 97.12 96 ALA A O 1
ATOM 746 N N . TYR A 1 97 ? -6.573 3.623 8.526 1.00 97.31 97 TYR A N 1
ATOM 747 C CA . TYR A 1 97 ? -5.822 3.962 9.732 1.00 97.31 97 TYR A CA 1
ATOM 748 C C . TYR A 1 97 ? -6.104 5.392 10.206 1.00 97.31 97 TYR A C 1
ATOM 750 O O . TYR A 1 97 ? -6.359 5.596 11.387 1.00 97.31 97 TYR A O 1
ATOM 758 N N . ARG A 1 98 ? -6.120 6.386 9.306 1.00 97.75 98 ARG A N 1
ATOM 759 C CA . ARG A 1 98 ? -6.445 7.778 9.671 1.00 97.75 98 ARG A CA 1
ATOM 760 C C . ARG A 1 98 ? -7.852 7.908 10.244 1.00 97.75 98 ARG A C 1
ATOM 762 O O . ARG A 1 98 ? -8.027 8.594 11.245 1.00 97.75 98 ARG A O 1
ATOM 769 N N . PHE A 1 99 ? -8.835 7.244 9.633 1.00 96.81 99 PHE A N 1
ATOM 770 C CA . PHE A 1 99 ? -10.196 7.194 10.169 1.00 96.81 99 PHE A CA 1
ATOM 771 C C . PHE A 1 99 ? -10.205 6.589 11.576 1.00 96.81 99 PHE A C 1
ATOM 773 O O . PHE A 1 99 ? -10.744 7.187 12.502 1.00 96.81 99 PHE A O 1
ATOM 780 N N . MET A 1 100 ? -9.551 5.441 11.745 1.00 95.06 100 MET A N 1
ATOM 781 C CA . MET A 1 100 ? -9.467 4.739 13.020 1.00 95.06 100 MET A CA 1
ATOM 782 C C . MET A 1 100 ? -8.771 5.577 14.098 1.00 95.06 100 MET A C 1
ATOM 784 O O . MET A 1 100 ? -9.267 5.675 15.211 1.00 95.06 100 MET A O 1
ATOM 788 N N . SER A 1 101 ? -7.662 6.235 13.760 1.00 95.56 101 SER A N 1
ATOM 789 C CA . SER A 1 101 ? -6.920 7.105 14.676 1.00 95.56 101 SER A CA 1
ATOM 790 C C . SER A 1 101 ? -7.736 8.318 15.112 1.00 95.56 101 SER A C 1
ATOM 792 O O . SER A 1 101 ? -7.586 8.758 16.245 1.00 95.56 101 SER A O 1
ATOM 794 N N . PHE A 1 102 ? -8.584 8.857 14.234 1.00 95.94 102 PHE A N 1
ATOM 795 C CA . PHE A 1 102 ? -9.438 9.996 14.560 1.00 95.94 102 PHE A CA 1
ATOM 796 C C . PHE A 1 102 ? -10.671 9.592 15.380 1.00 95.94 102 PHE A C 1
ATOM 798 O O . PHE A 1 102 ? -11.027 10.282 16.327 1.00 95.94 102 PHE A O 1
ATOM 805 N N . MET A 1 103 ? -11.324 8.482 15.024 1.00 94.12 103 MET A N 1
ATOM 806 C CA . MET A 1 103 ? -12.596 8.070 15.634 1.00 94.12 103 MET A CA 1
ATOM 807 C C . MET A 1 103 ? -12.441 7.200 16.879 1.00 94.12 103 MET A C 1
ATOM 809 O O . MET A 1 103 ? -13.346 7.163 17.705 1.00 94.12 103 MET A O 1
ATOM 813 N N . ALA A 1 104 ? -11.345 6.450 16.971 1.00 91.12 104 ALA A N 1
ATOM 814 C CA . ALA A 1 104 ? -11.192 5.344 17.910 1.00 91.12 104 ALA A CA 1
ATOM 815 C C . ALA A 1 104 ? -9.826 5.337 18.611 1.00 91.12 104 ALA A C 1
ATOM 817 O O . ALA A 1 104 ? -9.453 4.319 19.186 1.00 91.12 104 ALA A O 1
ATOM 818 N N . GLY A 1 105 ? -9.081 6.450 18.580 1.00 90.00 105 GLY A N 1
ATOM 819 C CA . GLY A 1 105 ? -7.774 6.552 19.241 1.00 90.00 105 GLY A CA 1
ATOM 820 C C . GLY A 1 105 ? -7.823 6.231 20.740 1.00 90.00 105 GLY A C 1
ATOM 821 O O . GLY A 1 105 ? -6.906 5.60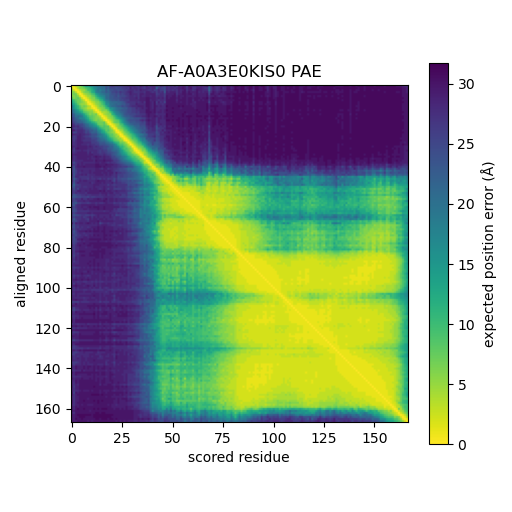4 21.258 1.00 90.00 105 GLY A O 1
ATOM 822 N N . ASP A 1 106 ? -8.931 6.574 21.403 1.00 92.50 106 ASP A N 1
ATOM 823 C CA . ASP A 1 106 ? -9.163 6.301 22.829 1.00 92.50 106 ASP A CA 1
ATOM 824 C C . ASP A 1 106 ? -9.969 5.012 23.083 1.00 92.50 106 ASP A C 1
ATOM 826 O O . ASP A 1 106 ? -10.356 4.721 24.217 1.00 92.50 106 ASP A O 1
ATOM 830 N N . PHE A 1 107 ? -10.287 4.239 22.039 1.00 92.69 107 PHE A N 1
ATOM 831 C CA . PHE A 1 107 ? -11.093 3.030 22.192 1.00 92.69 107 PHE A CA 1
ATOM 832 C C . PHE A 1 107 ? -10.230 1.828 22.598 1.00 92.69 107 PHE A C 1
ATOM 834 O O . PHE A 1 107 ? -9.046 1.750 22.253 1.00 92.69 107 PHE A O 1
ATOM 841 N N . PRO A 1 108 ? -10.814 0.837 23.299 1.00 92.81 108 PRO A N 1
ATOM 842 C CA . PRO A 1 108 ? -10.102 -0.380 23.666 1.00 92.81 108 PRO A CA 1
ATOM 843 C C . PRO A 1 108 ? -9.496 -1.076 22.445 1.00 92.81 108 PRO A C 1
ATOM 845 O O . PRO A 1 108 ? -10.123 -1.138 21.387 1.00 92.81 108 PRO A O 1
ATOM 848 N N . ASN A 1 109 ? -8.306 -1.654 22.615 1.00 93.62 109 ASN A N 1
ATOM 849 C CA . ASN A 1 109 ? -7.589 -2.422 21.592 1.00 93.62 109 ASN A CA 1
ATOM 850 C C . ASN A 1 109 ? -7.191 -1.634 20.329 1.00 93.62 109 ASN A C 1
ATOM 852 O O . ASN A 1 109 ? -6.876 -2.254 19.313 1.00 93.62 109 ASN A O 1
ATOM 856 N N . PHE A 1 110 ? -7.205 -0.296 20.349 1.00 94.94 110 PHE A N 1
ATOM 857 C CA . PHE A 1 110 ? -6.816 0.523 19.194 1.00 94.94 110 PHE A CA 1
ATOM 858 C C . PHE A 1 110 ? -5.415 0.180 18.662 1.00 94.94 110 PHE A C 1
ATOM 860 O O . PHE A 1 110 ? -5.231 -0.010 17.458 1.00 94.94 110 PHE A O 1
ATOM 867 N N . GLU A 1 111 ? -4.434 0.040 19.552 1.00 95.44 111 GLU A N 1
ATOM 868 C CA . GLU A 1 111 ? -3.055 -0.297 19.190 1.00 95.44 111 GLU A CA 1
ATOM 869 C C . GLU A 1 111 ? -2.973 -1.666 18.505 1.00 95.44 111 GLU A C 1
ATOM 871 O O . GLU A 1 111 ? -2.402 -1.802 17.420 1.00 95.44 111 GLU A O 1
ATOM 876 N N . GLU A 1 112 ? -3.598 -2.688 19.087 1.00 96.75 112 GLU A N 1
ATOM 877 C CA . GLU A 1 112 ? -3.660 -4.035 18.524 1.00 96.75 112 GLU A CA 1
ATOM 878 C C . GLU A 1 112 ? -4.419 -4.058 17.194 1.00 96.75 112 GLU A C 1
ATOM 880 O O . GLU A 1 112 ? -4.009 -4.765 16.270 1.00 96.75 112 GLU A O 1
ATOM 885 N N . ALA A 1 113 ? -5.491 -3.272 17.071 1.00 96.12 113 ALA A N 1
ATOM 886 C CA . ALA A 1 113 ? -6.254 -3.121 15.838 1.00 96.12 113 ALA A CA 1
ATOM 887 C C . ALA A 1 113 ? -5.391 -2.472 14.744 1.00 96.12 113 ALA A C 1
ATOM 889 O O . ALA A 1 113 ? -5.352 -2.955 13.613 1.00 96.12 113 ALA A O 1
ATOM 890 N N . SER A 1 114 ? -4.606 -1.444 15.077 1.00 95.81 114 SER A N 1
ATOM 891 C CA . SER A 1 114 ? -3.660 -0.833 14.135 1.00 95.81 114 SER A CA 1
ATOM 892 C C . SER A 1 114 ? -2.613 -1.833 13.645 1.00 95.81 114 SER A C 1
ATOM 894 O O . SER A 1 114 ? -2.375 -1.939 12.439 1.00 95.81 114 SER A O 1
ATOM 896 N N . ARG A 1 115 ? -2.062 -2.653 14.548 1.00 97.00 115 ARG A N 1
ATOM 897 C CA . ARG A 1 115 ? -1.109 -3.711 14.192 1.00 97.00 115 ARG A CA 1
ATOM 898 C C . ARG A 1 115 ? -1.750 -4.754 13.281 1.00 97.00 115 ARG A C 1
ATOM 900 O O . ARG A 1 115 ? -1.139 -5.121 12.281 1.00 97.00 115 ARG A O 1
ATOM 907 N N . ALA A 1 116 ? -2.974 -5.190 13.581 1.00 97.25 116 ALA A N 1
ATOM 908 C CA . ALA A 1 116 ? -3.709 -6.147 12.755 1.00 97.25 116 ALA A CA 1
ATOM 909 C C . ALA A 1 116 ? -4.004 -5.596 11.347 1.00 97.25 116 ALA A C 1
ATOM 911 O O . ALA A 1 116 ? -3.791 -6.300 10.360 1.00 97.25 116 ALA A O 1
ATOM 912 N N . LEU A 1 117 ? -4.397 -4.319 11.233 1.00 96.44 117 LEU A N 1
ATOM 913 C CA . LEU A 1 117 ? -4.624 -3.647 9.949 1.00 96.44 117 LEU A CA 1
ATOM 914 C C . LEU A 1 117 ? -3.364 -3.651 9.071 1.00 96.44 117 LEU A C 1
ATOM 916 O O . LEU A 1 117 ? -3.432 -3.995 7.891 1.00 96.44 117 LEU A O 1
ATOM 920 N N . PHE A 1 118 ? -2.203 -3.291 9.624 1.00 95.75 118 PHE A N 1
ATOM 921 C CA . PHE A 1 118 ? -0.952 -3.276 8.857 1.00 95.75 118 PHE A CA 1
ATOM 922 C C . PHE A 1 118 ? -0.388 -4.674 8.583 1.00 95.75 118 PHE A C 1
ATOM 924 O O . PHE A 1 118 ? 0.255 -4.863 7.548 1.00 95.75 118 PHE A O 1
ATOM 931 N N . ALA A 1 119 ? -0.672 -5.648 9.452 1.00 96.56 119 ALA A N 1
ATOM 932 C CA . ALA A 1 119 ? -0.365 -7.061 9.236 1.00 96.56 119 ALA A CA 1
ATOM 933 C C . ALA A 1 119 ? -1.304 -7.751 8.228 1.00 96.56 119 ALA A C 1
ATOM 935 O O . ALA A 1 119 ? -1.059 -8.905 7.891 1.00 96.56 119 ALA A O 1
ATOM 936 N N . GLN A 1 120 ? -2.346 -7.059 7.737 1.00 96.06 120 GLN A N 1
ATOM 937 C CA . GLN A 1 120 ? -3.398 -7.616 6.870 1.00 96.06 120 GLN A CA 1
ATOM 938 C C . GLN A 1 120 ? -4.165 -8.783 7.522 1.00 96.06 120 GLN A C 1
ATOM 940 O O . GLN A 1 120 ? -4.739 -9.630 6.840 1.00 96.06 120 GLN A O 1
ATOM 945 N N . ASP A 1 121 ? -4.204 -8.820 8.855 1.00 97.19 121 ASP A N 1
ATOM 946 C CA . ASP A 1 121 ? -4.949 -9.814 9.628 1.00 97.19 121 ASP A CA 1
ATOM 947 C C . ASP A 1 121 ? -6.349 -9.271 9.947 1.00 97.19 121 ASP A C 1
ATOM 949 O O . ASP A 1 121 ? -6.644 -8.785 11.044 1.00 97.19 121 ASP A O 1
ATOM 953 N N . TYR A 1 122 ? -7.213 -9.290 8.932 1.00 95.88 122 TYR A N 1
ATOM 954 C CA . TYR A 1 122 ? -8.544 -8.685 9.009 1.00 95.88 122 TYR A CA 1
ATOM 955 C C . TYR A 1 122 ? -9.516 -9.450 9.911 1.00 95.88 122 TYR A C 1
ATOM 957 O O . TYR A 1 122 ? -10.445 -8.845 10.446 1.00 95.88 122 TYR A O 1
ATOM 965 N N . GLU A 1 123 ? -9.297 -10.749 10.127 1.00 96.00 123 GLU A N 1
ATOM 966 C CA . GLU A 1 123 ? -10.085 -11.529 11.089 1.00 96.00 123 GLU A CA 1
ATOM 967 C C . GLU A 1 123 ? -9.773 -11.112 12.524 1.00 96.00 123 GLU A C 1
ATOM 969 O O . GLU A 1 123 ? -10.673 -10.842 13.330 1.00 96.00 123 GLU A O 1
ATOM 974 N N . ARG A 1 124 ? -8.481 -10.979 12.842 1.00 96.94 124 ARG A N 1
ATOM 975 C CA . ARG A 1 124 ? -8.061 -10.453 14.136 1.00 96.94 124 ARG A CA 1
ATOM 976 C C . ARG A 1 124 ? -8.529 -9.019 14.333 1.00 96.94 124 ARG A C 1
ATOM 978 O O . ARG A 1 124 ? -9.019 -8.693 15.411 1.00 96.94 124 ARG A O 1
ATOM 985 N N . LEU A 1 125 ? -8.439 -8.180 13.300 1.00 96.44 125 LEU A N 1
ATOM 986 C CA . LEU A 1 125 ? -8.935 -6.805 13.345 1.00 96.44 125 LEU A CA 1
ATOM 987 C C . LEU A 1 125 ? -10.423 -6.750 13.713 1.00 96.44 125 LEU A C 1
ATOM 989 O O . LEU A 1 125 ? -10.778 -6.052 14.659 1.00 96.44 125 LEU A O 1
ATOM 993 N N . ARG A 1 126 ? -11.275 -7.529 13.027 1.00 95.94 126 ARG A N 1
ATOM 994 C CA . ARG A 1 126 ? -12.717 -7.627 13.325 1.00 95.94 126 ARG A CA 1
ATOM 995 C C . ARG A 1 126 ? -12.991 -8.013 14.775 1.00 95.94 126 ARG A C 1
ATOM 997 O O . ARG A 1 126 ? -13.879 -7.446 15.406 1.00 95.94 126 ARG A O 1
ATOM 1004 N N . SER A 1 127 ? -12.203 -8.945 15.304 1.00 96.62 127 SER A N 1
ATOM 1005 C CA . SER A 1 127 ? -12.326 -9.408 16.690 1.00 96.62 127 SER A CA 1
ATOM 1006 C C . SER A 1 127 ? -11.983 -8.304 17.698 1.00 96.62 127 SER A C 1
ATOM 1008 O O . SER A 1 127 ? -12.666 -8.147 18.707 1.00 96.62 127 SER A O 1
ATOM 1010 N N . LEU A 1 128 ? -10.947 -7.506 17.418 1.00 95.81 128 LEU A N 1
ATOM 1011 C CA . LEU A 1 128 ? -10.470 -6.440 18.308 1.00 95.81 128 LEU A CA 1
ATOM 1012 C C . LEU A 1 128 ? -11.426 -5.241 18.375 1.00 95.81 128 LEU A C 1
ATOM 1014 O O . LEU A 1 128 ? -11.575 -4.649 19.445 1.00 95.81 128 LEU A O 1
ATOM 1018 N N . ILE A 1 129 ? -12.093 -4.919 17.262 1.00 95.44 129 ILE A N 1
ATOM 1019 C CA . ILE A 1 129 ? -13.045 -3.798 17.157 1.00 95.44 129 ILE A CA 1
ATOM 1020 C C . ILE A 1 129 ? -14.491 -4.196 17.494 1.00 95.44 129 ILE A C 1
ATOM 1022 O O . ILE A 1 129 ? -15.406 -3.385 17.361 1.00 95.44 129 ILE A O 1
ATOM 1026 N N . ALA A 1 130 ? -14.736 -5.438 17.921 1.00 94.62 130 ALA A N 1
ATOM 1027 C CA . ALA A 1 130 ? -16.085 -5.953 18.160 1.00 94.62 130 ALA A CA 1
ATOM 1028 C C . ALA A 1 130 ? -16.862 -5.155 19.223 1.00 94.62 130 ALA A C 1
ATOM 1030 O O . ALA A 1 130 ? -18.082 -5.060 19.141 1.00 94.62 130 ALA A O 1
ATOM 1031 N N . LEU A 1 131 ? -16.164 -4.545 20.185 1.00 92.88 131 LEU A N 1
ATOM 1032 C CA . LEU A 1 131 ? -16.764 -3.727 21.246 1.00 92.88 131 LEU A CA 1
ATOM 1033 C C . LEU A 1 131 ? -16.889 -2.241 20.885 1.00 92.88 131 LEU A C 1
ATOM 1035 O O . LEU A 1 131 ? -17.368 -1.454 21.698 1.00 92.88 131 LEU A O 1
ATOM 1039 N N . TRP A 1 132 ? -16.437 -1.834 19.698 1.00 95.19 132 TRP A N 1
ATOM 1040 C CA . TRP A 1 132 ? -16.544 -0.445 19.267 1.00 95.19 132 TRP A CA 1
ATOM 1041 C C . TRP A 1 132 ? -17.990 -0.096 18.896 1.00 95.19 132 TRP A C 1
ATOM 1043 O O . TRP A 1 132 ? -18.766 -0.993 18.546 1.00 95.19 132 TRP A O 1
ATOM 1053 N N . PRO A 1 133 ? -18.357 1.200 18.938 1.00 96.38 133 PRO A N 1
ATOM 1054 C CA . PRO A 1 133 ? -19.647 1.670 18.453 1.00 96.38 133 PRO A CA 1
ATOM 1055 C C . PRO A 1 133 ? -19.948 1.139 17.050 1.00 96.38 133 PRO A C 1
ATOM 1057 O O . PRO A 1 133 ? -19.079 1.148 16.174 1.00 96.38 133 PRO A O 1
ATOM 1060 N N . GLU A 1 134 ? -21.188 0.696 16.851 1.00 95.81 134 GLU A N 1
ATOM 1061 C CA . GLU A 1 134 ? -21.634 0.020 15.629 1.00 95.81 134 GLU A CA 1
ATOM 1062 C C . GLU A 1 134 ? -21.334 0.840 14.371 1.00 95.81 134 GLU A C 1
ATOM 1064 O O . GLU A 1 134 ? -20.683 0.336 13.461 1.00 95.81 134 GLU A O 1
ATOM 1069 N N . ASP A 1 135 ? -21.654 2.135 14.379 1.00 95.44 135 ASP A N 1
ATOM 1070 C CA . ASP A 1 135 ? -21.401 3.030 13.244 1.00 95.44 135 ASP A CA 1
ATOM 1071 C C . ASP A 1 135 ? -19.913 3.128 12.864 1.00 95.44 135 ASP A C 1
ATOM 1073 O O . ASP A 1 135 ? -19.557 3.185 11.680 1.00 95.44 135 ASP A O 1
ATOM 1077 N N . VAL A 1 136 ? -19.026 3.142 13.867 1.00 95.12 136 VAL A N 1
ATOM 1078 C CA . VAL A 1 136 ? -17.571 3.221 13.663 1.00 95.12 136 VAL A CA 1
ATOM 1079 C C . VAL A 1 136 ? -17.064 1.915 13.067 1.00 95.12 136 VAL A C 1
ATOM 1081 O O . VAL A 1 136 ? -16.309 1.938 12.091 1.00 95.12 136 VAL A O 1
ATOM 1084 N N . ARG A 1 137 ? -17.507 0.781 13.618 1.00 95.50 137 ARG A N 1
ATOM 1085 C CA . ARG A 1 137 ? -17.161 -0.555 13.126 1.00 95.50 137 ARG A CA 1
ATOM 1086 C C . ARG A 1 137 ? -17.649 -0.766 11.695 1.00 95.50 137 ARG A C 1
ATOM 1088 O O . ARG A 1 137 ? -16.868 -1.204 10.856 1.00 95.50 137 ARG A O 1
ATOM 1095 N N . ASP A 1 138 ? -18.884 -0.392 11.388 1.00 96.25 138 ASP A N 1
ATOM 1096 C CA . ASP A 1 138 ? -19.481 -0.562 10.063 1.00 96.25 138 ASP A CA 1
ATOM 1097 C C . ASP A 1 138 ? -18.797 0.308 9.009 1.00 96.25 138 ASP A C 1
ATOM 1099 O O . ASP A 1 138 ? -18.538 -0.130 7.883 1.00 96.25 138 ASP A O 1
ATOM 1103 N N . HIS A 1 139 ? -18.467 1.555 9.357 1.00 97.31 139 HIS A N 1
ATOM 1104 C CA . HIS A 1 139 ? -17.696 2.409 8.462 1.00 97.31 139 HIS A CA 1
ATOM 1105 C C . HIS A 1 139 ? -16.289 1.856 8.232 1.00 97.31 139 HIS A C 1
ATOM 1107 O O . HIS A 1 139 ? -15.840 1.794 7.085 1.00 97.31 139 HIS A O 1
ATOM 1113 N N . LEU A 1 140 ? -15.616 1.411 9.294 1.00 96.50 140 LEU A N 1
ATOM 1114 C CA . LEU A 1 140 ? -14.298 0.800 9.192 1.00 96.50 140 LEU A CA 1
ATOM 1115 C C . LEU A 1 140 ? -14.336 -0.481 8.345 1.00 96.50 140 LEU A C 1
ATOM 1117 O O . LEU A 1 140 ? -13.461 -0.661 7.501 1.00 96.50 140 LEU A O 1
ATOM 1121 N N . GLN A 1 141 ? -15.371 -1.314 8.477 1.00 96.31 141 GLN A N 1
ATOM 1122 C CA . GLN A 1 141 ? -15.542 -2.520 7.665 1.00 96.31 141 GLN A CA 1
ATOM 1123 C C . GLN A 1 141 ? -15.660 -2.182 6.174 1.00 96.31 141 GLN A C 1
ATOM 1125 O O . GLN A 1 141 ? -14.941 -2.757 5.361 1.00 96.31 141 GLN A O 1
ATOM 1130 N N . ARG A 1 142 ? -16.447 -1.161 5.806 1.00 97.75 142 ARG A N 1
ATOM 1131 C CA . ARG A 1 142 ? -16.521 -0.684 4.410 1.00 97.75 142 ARG A CA 1
ATOM 1132 C C . ARG A 1 142 ? -15.174 -0.191 3.876 1.00 97.75 142 ARG A C 1
ATOM 1134 O O . ARG A 1 142 ? -14.890 -0.333 2.685 1.00 97.75 142 ARG A O 1
ATOM 1141 N N . LEU A 1 143 ? -14.344 0.428 4.718 1.00 97.50 143 LEU A N 1
ATOM 1142 C CA . LEU A 1 143 ? -12.990 0.832 4.328 1.00 97.50 143 LEU A CA 1
ATOM 1143 C C . LEU A 1 143 ? -12.087 -0.389 4.135 1.00 97.50 143 LEU A C 1
ATOM 1145 O O . LEU A 1 143 ? -11.396 -0.465 3.120 1.00 97.50 143 LEU A O 1
ATOM 1149 N N . ILE A 1 144 ? -12.138 -1.354 5.053 1.00 96.94 144 ILE A N 1
ATOM 1150 C CA . ILE A 1 144 ? -11.396 -2.617 4.974 1.00 96.94 144 ILE A CA 1
ATOM 1151 C C . ILE A 1 144 ? -11.756 -3.384 3.699 1.00 96.94 144 ILE A C 1
ATOM 1153 O O . ILE A 1 144 ? -10.856 -3.823 2.991 1.00 96.94 144 ILE A O 1
ATOM 1157 N N . ASP A 1 145 ? -13.035 -3.477 3.338 1.00 97.44 145 ASP A N 1
ATOM 1158 C CA . ASP A 1 145 ? -13.468 -4.179 2.123 1.00 97.44 145 ASP A CA 1
ATOM 1159 C C . ASP A 1 145 ? -12.846 -3.560 0.860 1.00 97.44 145 ASP A C 1
ATOM 1161 O O . ASP A 1 145 ? -12.425 -4.260 -0.065 1.00 97.44 145 ASP A O 1
ATOM 1165 N N . ARG A 1 146 ? -12.709 -2.227 0.833 1.00 97.81 146 ARG A N 1
ATOM 1166 C CA . ARG A 1 146 ? -12.026 -1.512 -0.256 1.00 97.81 146 ARG A CA 1
ATOM 1167 C C . ARG A 1 146 ? -10.523 -1.776 -0.263 1.00 97.81 146 ARG A C 1
ATOM 1169 O O . ARG A 1 146 ? -9.948 -1.902 -1.345 1.00 97.81 146 ARG A O 1
ATOM 1176 N N . VAL A 1 147 ? -9.892 -1.840 0.912 1.00 97.56 147 VAL A N 1
ATOM 1177 C CA . VAL A 1 147 ? -8.473 -2.203 1.049 1.00 97.56 147 VAL A CA 1
ATOM 1178 C C . VAL A 1 147 ? -8.252 -3.614 0.509 1.00 97.56 147 VAL A C 1
ATOM 1180 O O . VAL A 1 147 ? -7.429 -3.790 -0.384 1.00 97.56 147 VAL A O 1
ATOM 1183 N N . MET A 1 148 ? -9.060 -4.578 0.947 1.00 96.44 148 MET A N 1
ATOM 1184 C CA . MET A 1 148 ? -9.019 -5.976 0.514 1.00 96.44 148 MET A CA 1
ATOM 1185 C C . MET A 1 148 ? -9.178 -6.126 -0.997 1.00 96.44 148 MET A C 1
ATOM 1187 O O . MET A 1 148 ? -8.394 -6.817 -1.648 1.00 96.44 148 MET A O 1
ATOM 1191 N N . ALA A 1 149 ? -10.150 -5.430 -1.589 1.00 95.94 149 ALA A N 1
ATOM 1192 C CA . ALA A 1 149 ? -10.341 -5.440 -3.036 1.00 95.94 149 ALA A CA 1
ATOM 1193 C C . ALA A 1 149 ? -9.123 -4.869 -3.789 1.00 95.94 149 ALA A C 1
ATOM 1195 O O . ALA A 1 149 ? -8.735 -5.385 -4.842 1.00 95.94 149 ALA A O 1
ATOM 1196 N N . ALA A 1 150 ? -8.496 -3.813 -3.261 1.00 94.88 150 ALA A N 1
ATOM 1197 C CA . ALA A 1 150 ? -7.294 -3.233 -3.851 1.00 94.88 150 ALA A CA 1
ATOM 1198 C C . ALA A 1 150 ? -6.060 -4.133 -3.680 1.00 94.88 150 ALA A C 1
ATOM 1200 O O . ALA A 1 150 ? -5.265 -4.247 -4.612 1.00 94.88 150 ALA A O 1
ATOM 1201 N N . GLU A 1 151 ? -5.918 -4.804 -2.537 1.00 94.12 151 GLU A N 1
ATOM 1202 C CA . GLU A 1 151 ? -4.859 -5.783 -2.268 1.00 94.12 151 GLU A CA 1
ATOM 1203 C C . GLU A 1 151 ? -4.977 -7.004 -3.177 1.00 94.12 151 GLU A C 1
ATOM 1205 O O . GLU A 1 151 ? -3.991 -7.393 -3.800 1.00 94.12 151 GLU A O 1
ATOM 1210 N N . ALA A 1 152 ? -6.185 -7.546 -3.352 1.00 93.50 152 ALA A N 1
ATOM 1211 C CA . ALA A 1 152 ? -6.443 -8.633 -4.292 1.00 93.50 152 ALA A CA 1
ATOM 1212 C C . ALA A 1 152 ? -6.082 -8.227 -5.731 1.00 93.50 152 ALA A C 1
ATOM 1214 O O . ALA A 1 152 ? -5.425 -8.976 -6.457 1.00 93.50 152 ALA A O 1
ATOM 1215 N N . LYS A 1 153 ? -6.433 -6.999 -6.136 1.00 90.88 153 LYS A N 1
ATOM 1216 C CA . LYS A 1 153 ? -6.048 -6.453 -7.444 1.00 90.88 153 LYS A CA 1
ATOM 1217 C C . LYS A 1 153 ? -4.531 -6.287 -7.582 1.00 90.88 153 LYS A C 1
ATOM 1219 O O . LYS A 1 153 ? -3.993 -6.537 -8.660 1.00 90.88 153 LYS A O 1
ATOM 1224 N N . ALA A 1 154 ? -3.842 -5.869 -6.523 1.00 90.06 154 ALA A N 1
ATOM 1225 C CA . ALA A 1 154 ? -2.387 -5.755 -6.506 1.00 90.06 154 ALA A CA 1
ATOM 1226 C C . ALA A 1 154 ? -1.705 -7.127 -6.603 1.00 90.06 154 ALA A C 1
ATOM 1228 O O . ALA A 1 154 ? -0.769 -7.283 -7.386 1.00 90.06 154 ALA A O 1
ATOM 1229 N N . ALA A 1 155 ? -2.215 -8.129 -5.885 1.00 89.88 155 ALA A N 1
ATOM 1230 C CA . ALA A 1 155 ? -1.741 -9.507 -5.962 1.00 89.88 155 ALA A CA 1
ATOM 1231 C C . ALA A 1 155 ? -1.932 -10.094 -7.371 1.00 89.88 155 ALA A C 1
ATOM 1233 O O . ALA A 1 155 ? -1.008 -10.698 -7.916 1.00 89.88 155 ALA A O 1
ATOM 1234 N N . GLN A 1 156 ? -3.084 -9.841 -8.003 1.00 87.06 156 GLN A N 1
ATOM 1235 C CA . GLN A 1 156 ? -3.343 -10.247 -9.387 1.00 87.06 156 GLN A CA 1
ATOM 1236 C C . GLN A 1 156 ? -2.379 -9.566 -10.372 1.00 87.06 156 GLN A C 1
ATOM 1238 O O . GLN A 1 156 ? -1.772 -10.236 -11.205 1.00 87.06 156 GLN A O 1
ATOM 1243 N N . ALA A 1 157 ? -2.174 -8.250 -10.243 1.00 85.62 157 ALA A N 1
ATOM 1244 C CA . ALA A 1 157 ? -1.240 -7.508 -11.092 1.00 85.62 157 ALA A CA 1
ATOM 1245 C C . ALA A 1 157 ? 0.209 -8.011 -10.946 1.00 85.62 157 ALA A C 1
ATOM 1247 O O . ALA A 1 157 ? 0.922 -8.118 -11.944 1.00 85.62 157 ALA A O 1
ATOM 1248 N N . ALA A 1 158 ? 0.630 -8.370 -9.729 1.00 82.62 158 ALA A N 1
ATOM 1249 C CA . ALA A 1 158 ? 1.941 -8.965 -9.478 1.00 82.62 158 ALA A CA 1
ATOM 1250 C C . ALA A 1 158 ? 2.073 -10.371 -10.098 1.00 82.62 158 ALA A C 1
ATOM 1252 O O . ALA A 1 158 ? 3.115 -10.700 -10.669 1.00 82.62 158 ALA A O 1
ATOM 1253 N N . ALA A 1 159 ? 1.019 -11.191 -10.033 1.00 84.00 159 ALA A N 1
ATOM 1254 C CA . ALA A 1 159 ? 0.991 -12.516 -10.656 1.00 84.00 159 ALA A CA 1
ATOM 1255 C C . ALA A 1 159 ? 1.043 -12.449 -12.194 1.00 84.00 159 ALA A C 1
ATOM 1257 O O . ALA A 1 159 ? 1.687 -13.284 -12.834 1.00 84.00 159 ALA A O 1
ATOM 1258 N N . ASP A 1 160 ? 0.402 -11.447 -12.797 1.00 80.00 160 ASP A N 1
ATOM 1259 C CA . ASP A 1 160 ? 0.411 -11.240 -14.248 1.00 80.00 160 ASP A CA 1
ATOM 1260 C C . ASP A 1 160 ? 1.743 -10.661 -14.743 1.00 80.00 160 ASP A C 1
ATOM 1262 O O . ASP A 1 160 ? 2.262 -11.116 -15.763 1.00 80.00 160 ASP A O 1
ATOM 1266 N N . GLY A 1 161 ? 2.354 -9.739 -13.988 1.00 72.62 161 GLY A N 1
ATOM 1267 C CA . GLY A 1 161 ? 3.695 -9.216 -14.283 1.00 72.62 161 GLY A CA 1
ATOM 1268 C C . GLY A 1 161 ? 4.772 -10.307 -14.266 1.00 72.62 161 GLY A C 1
ATOM 1269 O O . GLY A 1 161 ? 5.615 -10.368 -15.160 1.00 72.62 161 GLY A O 1
ATOM 1270 N N . LYS A 1 162 ? 4.692 -11.257 -13.321 1.00 64.25 162 LYS A N 1
ATOM 1271 C CA . LYS A 1 162 ? 5.648 -12.376 -13.219 1.00 64.25 162 LYS A CA 1
ATOM 1272 C C . LYS A 1 162 ? 5.537 -13.393 -14.368 1.00 64.25 162 LYS A C 1
ATOM 1274 O O . LYS A 1 162 ? 6.506 -14.094 -14.640 1.00 64.25 162 LYS A O 1
ATOM 1279 N N . ARG A 1 163 ? 4.391 -13.469 -15.058 1.00 59.97 163 ARG A N 1
ATOM 1280 C CA . ARG A 1 163 ? 4.179 -14.339 -16.236 1.00 59.97 163 ARG A CA 1
ATOM 1281 C C . ARG A 1 163 ? 4.635 -13.714 -17.560 1.00 59.97 163 ARG A C 1
ATOM 1283 O O . ARG A 1 163 ? 4.771 -14.435 -18.541 1.00 59.97 163 ARG A O 1
ATOM 1290 N N . GLY A 1 164 ? 4.859 -12.400 -17.594 1.00 54.09 164 GLY A N 1
ATOM 1291 C CA . GLY A 1 164 ? 5.220 -11.650 -18.802 1.00 54.09 164 GLY A CA 1
ATOM 1292 C C . GLY A 1 164 ? 6.711 -11.348 -18.973 1.00 54.09 164 GLY A C 1
ATOM 1293 O O . GLY A 1 164 ? 7.060 -10.661 -19.931 1.00 54.09 164 GLY A O 1
ATOM 1294 N N . GLY A 1 165 ? 7.581 -11.807 -18.067 1.00 38.12 165 GLY A N 1
ATOM 1295 C CA . GLY A 1 165 ? 9.031 -11.653 -18.206 1.00 38.12 165 GLY A CA 1
ATOM 1296 C C . GLY A 1 165 ? 9.571 -12.582 -19.300 1.00 38.12 165 GLY A C 1
ATOM 1297 O O . GLY A 1 165 ? 9.476 -13.797 -19.125 1.00 38.12 165 GLY A O 1
ATOM 1298 N N . PRO A 1 166 ? 10.108 -12.063 -20.419 1.00 49.31 166 PRO A N 1
ATOM 1299 C CA . PRO A 1 166 ? 10.721 -12.913 -21.427 1.00 49.31 166 PRO A CA 1
ATOM 1300 C C . PRO A 1 166 ? 12.076 -13.426 -20.917 1.00 49.31 166 PRO A C 1
ATOM 1302 O O . PRO A 1 166 ? 12.885 -12.647 -20.408 1.00 49.31 166 PRO A O 1
ATOM 1305 N N . ASN A 1 167 ? 12.285 -14.737 -21.053 1.00 36.47 167 ASN A N 1
ATOM 1306 C CA . ASN A 1 167 ? 13.604 -15.307 -21.330 1.00 36.47 167 ASN A CA 1
ATOM 1307 C C . ASN A 1 167 ? 13.981 -14.960 -22.774 1.00 36.47 167 ASN A C 1
ATOM 1309 O O . ASN A 1 167 ? 13.067 -15.055 -23.628 1.00 36.47 167 ASN A O 1
#

Nearest PDB structures (foldseek):
  5uk8-assembly1_B  TM=3.230E-01  e=8.679E+00  Homo sapiens

Solvent-accessible surface area (backbone atoms only — not comparable to full-atom values): 10572 Å² total; per-residue (Å²): 140,80,83,78,87,87,87,85,88,81,88,87,90,79,90,83,87,81,88,84,78,92,79,82,86,79,82,94,80,76,85,74,71,79,79,76,80,68,84,82,74,74,81,72,88,73,79,88,77,90,82,90,77,60,68,75,56,50,56,55,31,62,69,37,94,76,35,40,68,54,51,50,49,52,50,51,54,47,54,52,58,55,45,47,35,49,48,52,17,50,54,40,45,54,49,44,49,52,52,42,54,72,77,32,60,89,40,79,51,37,69,60,29,53,50,21,59,77,68,69,36,60,70,59,24,54,63,46,46,63,85,49,60,65,72,61,43,54,53,49,49,58,41,48,54,53,22,51,54,29,43,54,51,22,53,49,45,53,58,53,56,70,70,67,63,81,131